Protein 7QF7 (pdb70)

InterPro domains:
  IPR005036 CBM21 (carbohydrate binding type-21) domain [PF03370] (153-256)
  IPR005036 CBM21 (carbohydrate binding type-21) domain [PS51159] (149-257)
  IPR017434 Protein phosphatase 1 regulatory subunit 3B/C/D, metazoa [PIRSF038207] (1-316)
  IPR030683 Protein phosphatase 1 regulatory subunit 3C [PIRSF500813] (6-316)
  IPR038175 CBM21 domain superfamily [G3DSA:2.60.40.2440] (133-259)
  IPR050782 Protein phosphatase 1 regulatory subunit 3 [PTHR12307] (20-284)

Organism: Homo sapiens (NCBI:txid9606)

CATH classification: 2.60.40.2440

Foldseek 3Di:
DFKDWPDDQCLVVVVVQVVCCVVQQKDWHGWDDDPQKIKGKMKGFQPDDDKWKWKWKDQFQPPDTDTHTWAWDDDPPDDRGMTMTMDMGGHPPDGDQVGWIFIWMWMDDPNDITIGQPVVPGTTMHTDD

Secondary structure (DSSP, 8-state):
--EEESS--GGG-HHHHHHHHHHHSEEEEEEEEETTEEEEEEEEE---SS-EEEEEEESSTTSS-EEEE-EE---TT--SSEEEEEEEEEPPSS--SSS-EEEEEEEEETTEEEEE-TTTT-EEEEE--

Nearest PDB structures (foldseek):
  7qfa-assembly1_A  TM=9.912E-01  e=1.978E-24  Homo sapiens
  7qfa-assembly2_B  TM=9.863E-01  e=8.653E-24  Homo sapiens
  7qm2-assembly1_B  TM=9.764E-01  e=2.727E-23  Homo sapiens
  2eef-assembly1_A  TM=9.240E-01  e=8.255E-17  Homo sapiens
  2m83-assembly1_A  TM=7.155E-01  e=8.784E-10  Oryctolagus cuniculus

Solvent-accessible surface area: 7569 Å² total; per-residue (Å²): 137,61,2,78,40,76,26,99,56,15,53,101,61,121,143,44,21,123,68,46,20,101,159,46,57,0,4,0,30,50,2,48,26,78,164,64,28,0,37,9,29,0,49,0,72,60,42,31,176,128,44,101,3,24,0,61,1,0,50,31,45,83,142,103,114,73,54,34,95,14,84,103,99,153,85,120,199,42,66,113,116,33,20,24,13,26,10,71,12,115,17,35,122,117,8,21,105,139,51,97,5,5,2,9,0,2,0,67,7,100,88,81,76,28,87,4,64,43,100,54,98,28,10,78,4,47,54,47,209

Structure (mmCIF, N/CA/C/O backbone):
data_7QF7
#
_entry.id   7QF7
#
_cell.length_a   38.593
_cell.length_b   56.443
_cell.length_c   70.553
_cell.angle_alpha   90.000
_cell.angle_beta   90.000
_cell.angle_gamma   90.000
#
_symmetry.space_group_name_H-M   'P 2 21 21'
#
loop_
_entity.id
_entity.type
_entity.pdbx_description
1 polymer 'Protein phosphatase 1 regulatory subunit 3C'
2 branched Cycloheptakis-(1-4)-(alpha-D-glucopyranose)
3 non-polymer 'SODIUM ION'
4 water water
#
loop_
_atom_site.group_PDB
_atom_site.id
_atom_site.type_symbol
_atom_site.label_atom_id
_atom_site.label_alt_id
_atom_site.label_comp_id
_atom_site.label_asym_id
_atom_site.label_entity_id
_atom_site.label_seq_id
_atom_site.pdbx_PDB_ins_code
_atom_site.Cartn_x
_atom_site.Cartn_y
_atom_site.Cartn_z
_atom_site.occupancy
_atom_site.B_iso_or_equiv
_atom_site.auth_seq_id
_atom_site.auth_comp_id
_atom_site.auth_asym_id
_atom_site.auth_atom_id
_atom_site.pdbx_PDB_model_num
ATOM 1 N N . LYS A 1 2 ? 11.019 12.817 -13.781 1.00 70.84 132 LYS A N 1
ATOM 2 C CA . LYS A 1 2 ? 11.484 13.406 -12.498 1.00 70.39 132 LYS A CA 1
ATOM 3 C C . LYS A 1 2 ? 12.136 12.300 -11.666 1.00 72.46 132 LYS A C 1
ATOM 4 O O . LYS A 1 2 ? 11.720 11.147 -11.813 1.00 73.28 132 LYS A O 1
ATOM 10 N N . ASN A 1 3 ? 13.135 12.638 -10.848 1.00 73.18 133 ASN A N 1
ATOM 11 C CA . ASN A 1 3 ? 13.744 11.624 -9.996 1.00 72.82 133 ASN A CA 1
ATOM 12 C C 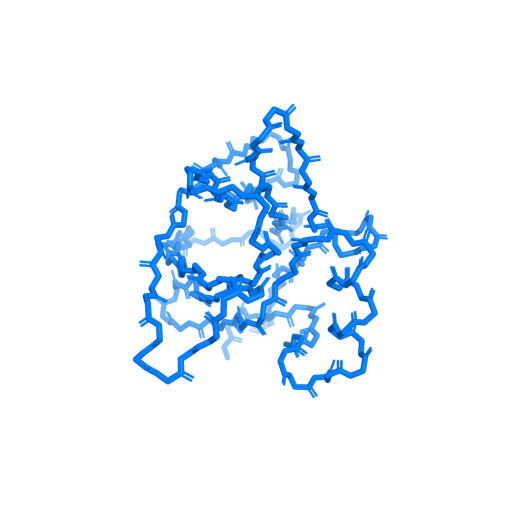. ASN A 1 3 ? 13.132 11.584 -8.597 1.00 67.77 133 ASN A C 1
ATOM 13 O O . ASN A 1 3 ? 13.731 11.009 -7.681 1.00 68.12 133 ASN A O 1
ATOM 18 N N . LEU A 1 4 ? 11.957 12.180 -8.416 1.00 61.34 134 LEU A N 1
ATOM 19 C CA . LEU A 1 4 ? 11.302 12.211 -7.117 1.00 54.17 134 LEU A CA 1
ATOM 20 C C . LEU A 1 4 ? 9.802 12.260 -7.339 1.00 45.71 134 LEU A C 1
ATOM 21 O O . LEU A 1 4 ? 9.318 13.080 -8.124 1.00 47.40 134 LEU A O 1
ATOM 26 N N . ILE A 1 5 ? 9.070 11.382 -6.659 1.00 36.91 135 ILE A N 1
ATOM 27 C CA . ILE A 1 5 ? 7.615 11.396 -6.705 1.00 33.00 135 ILE A CA 1
ATOM 28 C C . ILE A 1 5 ? 7.055 11.275 -5.296 1.00 30.26 135 ILE A C 1
ATOM 29 O O . ILE A 1 5 ? 7.711 10.783 -4.374 1.00 29.16 135 ILE A O 1
ATOM 34 N N . LEU A 1 6 ? 5.814 11.720 -5.150 1.00 29.41 136 LEU A N 1
ATOM 35 C CA . LEU A 1 6 ? 5.076 11.525 -3.912 1.00 29.43 136 LEU A CA 1
ATOM 36 C C . LEU A 1 6 ? 4.462 10.132 -3.913 1.00 30.51 136 LEU A C 1
ATOM 37 O O . LEU A 1 6 ? 3.738 9.761 -4.842 1.00 34.23 136 LEU A O 1
ATOM 42 N N . ASP A 1 7 ? 4.767 9.356 -2.878 1.00 29.75 137 ASP A N 1
ATOM 43 C CA . ASP A 1 7 ? 4.291 7.977 -2.768 1.00 34.47 137 ASP A CA 1
ATOM 44 C C . ASP A 1 7 ? 2.917 7.894 -2.117 1.00 36.44 137 ASP A C 1
ATOM 45 O O . ASP A 1 7 ? 2.662 7.022 -1.277 1.00 39.54 137 ASP A O 1
ATOM 50 N N . PHE A 1 8 ? 2.016 8.803 -2.478 1.00 34.41 138 PHE A N 1
ATOM 51 C CA . PHE A 1 8 ? 0.663 8.834 -1.935 1.00 33.41 138 PHE A CA 1
ATOM 52 C C . PHE A 1 8 ? -0.201 9.714 -2.831 1.00 35.25 138 PHE A C 1
ATOM 53 O O . PHE A 1 8 ? 0.327 10.584 -3.535 1.00 35.32 138 PHE A O 1
ATOM 61 N N . PRO A 1 9 ? -1.519 9.525 -2.843 1.00 37.75 139 PRO A N 1
ATOM 62 C CA . PRO A 1 9 ? -2.385 10.447 -3.590 1.00 37.46 139 PRO A CA 1
ATOM 63 C C . PRO A 1 9 ? -2.621 11.735 -2.814 1.00 37.56 139 PRO A C 1
ATOM 64 O O . PRO A 1 9 ? -2.692 11.736 -1.584 1.00 35.89 139 PRO A O 1
ATOM 68 N N . GLN A 1 10 ? -2.738 12.836 -3.547 1.00 38.07 140 GLN A N 1
ATOM 69 C CA . GLN A 1 10 ? -3.039 14.126 -2.939 1.00 39.33 140 GLN A CA 1
ATOM 70 C C . GLN A 1 10 ? -4.415 14.047 -2.290 1.00 35.22 140 GLN A C 1
ATOM 71 O O . GLN A 1 10 ? -5.399 13.745 -2.984 1.00 32.97 140 GLN A O 1
ATOM 77 N N . PRO A 1 11 ? -4.537 14.292 -0.984 1.00 33.30 141 PRO A N 1
ATOM 78 C CA . PRO A 1 11 ? -5.855 14.156 -0.345 1.00 33.52 141 PRO A CA 1
ATOM 79 C C . PRO A 1 11 ? -6.928 15.046 -0.953 1.00 32.96 141 PRO A C 1
ATOM 80 O O . PRO A 1 11 ? -8.102 14.666 -0.944 1.00 34.58 141 PRO A O 1
ATOM 84 N N . SER A 1 12 ? -6.565 16.207 -1.508 1.00 32.23 142 SER A N 1
ATOM 85 C CA . SER A 1 12 ? -7.569 17.072 -2.120 1.00 31.25 142 SER A CA 1
ATOM 86 C C . SER A 1 12 ? -8.160 16.487 -3.392 1.00 33.85 142 SER A C 1
ATOM 87 O O . SER A 1 12 ? -9.195 16.981 -3.850 1.00 34.63 142 SER A O 1
ATOM 90 N N . THR A 1 13 ? -7.533 15.467 -3.974 1.00 34.06 143 THR A N 1
ATOM 91 C CA . THR A 1 13 ? -8.089 14.758 -5.114 1.00 37.74 143 THR A CA 1
ATOM 92 C C . THR A 1 13 ? -8.851 13.511 -4.698 1.00 36.36 143 THR A C 1
ATOM 93 O O . THR A 1 13 ? -9.313 12.762 -5.564 1.00 37.19 143 THR A O 1
ATOM 97 N N . ASP A 1 14 ? -8.983 13.268 -3.395 1.00 36.97 144 ASP A N 1
ATOM 98 C CA . ASP A 1 14 ? -9.686 12.108 -2.860 1.00 40.44 144 ASP A CA 1
ATOM 99 C C . ASP A 1 14 ? -10.518 12.598 -1.671 1.00 38.43 144 ASP A C 1
ATOM 100 O O . ASP A 1 14 ? -10.222 12.321 -0.508 1.00 36.55 144 ASP A O 1
ATOM 105 N N . TYR A 1 15 ? -11.585 13.338 -1.983 1.00 36.56 145 TYR A N 1
ATOM 106 C CA . TYR A 1 15 ? -12.310 14.068 -0.950 1.00 36.70 145 TYR A CA 1
ATOM 107 C C . TYR A 1 15 ? -12.902 13.141 0.104 1.00 33.66 145 TYR A C 1
ATOM 108 O O . TYR A 1 15 ? -12.949 13.494 1.288 1.00 32.19 145 TYR A O 1
ATOM 117 N N . LEU A 1 16 ? -13.397 11.974 -0.302 1.00 33.74 146 LEU A N 1
ATOM 118 C CA . LEU A 1 16 ? -14.016 11.095 0.682 1.00 33.48 146 LEU A CA 1
ATOM 119 C C . LEU A 1 16 ? -13.000 10.601 1.704 1.00 35.14 146 LEU A C 1
ATOM 120 O O . LEU A 1 16 ? -13.327 10.466 2.889 1.00 38.02 146 LEU A O 1
ATOM 125 N N . SER A 1 17 ? -11.760 10.361 1.275 1.00 32.49 147 SER A N 1
ATOM 126 C CA . SER A 1 17 ? -10.711 9.998 2.220 1.00 33.02 147 SER A CA 1
ATOM 127 C C 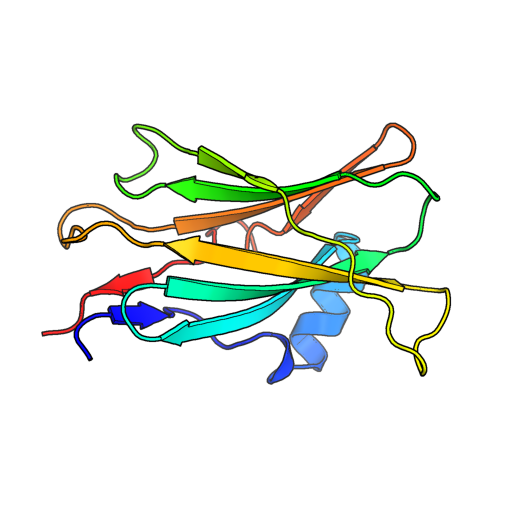. SER A 1 17 ? -10.270 11.205 3.041 1.00 30.85 147 SER A C 1
ATOM 128 O O . SER A 1 17 ? -10.022 11.087 4.247 1.00 31.07 147 SER A O 1
ATOM 131 N N . PHE A 1 18 ? -10.163 12.374 2.407 1.00 28.17 148 PHE A N 1
ATOM 132 C CA . PHE A 1 18 ? -9.819 13.581 3.147 1.00 25.49 148 PHE A CA 1
ATOM 133 C C . PHE A 1 18 ? -10.821 13.835 4.262 1.00 25.86 148 PHE A C 1
ATOM 134 O O . PHE A 1 18 ? -10.441 14.107 5.410 1.00 24.55 148 PHE A O 1
ATOM 142 N N . ARG A 1 19 ? -12.104 13.822 3.910 1.00 26.44 149 ARG A N 1
ATOM 143 C CA . ARG A 1 19 ? -13.161 14.164 4.894 1.00 30.19 149 ARG A CA 1
ATOM 144 C C . ARG A 1 19 ? -13.101 13.234 6.107 1.00 29.51 149 ARG A C 1
ATOM 145 O O . ARG A 1 19 ? -13.219 13.725 7.230 1.00 31.02 149 ARG A O 1
ATOM 153 N N . SER A 1 20 ? -12.938 11.937 5.871 1.00 28.65 150 SER A N 1
ATOM 154 C CA . SER A 1 20 ? -12.905 10.986 6.972 1.00 28.74 150 SER A CA 1
ATOM 155 C C . SER A 1 20 ? -11.741 11.276 7.908 1.00 28.09 150 SER A C 1
ATOM 156 O O . SER A 1 20 ? -11.912 11.339 9.133 1.00 28.78 150 SER A O 1
ATOM 159 N N . HIS A 1 21 ? -10.545 11.456 7.349 1.00 26.73 151 HIS A N 1
ATOM 160 C CA . HIS A 1 21 ? -9.376 11.703 8.186 1.00 27.81 151 HIS A CA 1
ATOM 161 C C . HIS A 1 21 ? -9.455 13.056 8.878 1.00 25.13 151 HIS A C 1
ATOM 162 O O . HIS A 1 21 ? -9.058 13.187 10.039 1.00 26.83 151 HIS A O 1
ATOM 169 N N . PHE A 1 22 ? -9.957 14.075 8.181 1.00 25.45 152 PHE A N 1
ATOM 170 C CA . PHE A 1 22 ? -10.024 15.408 8.769 1.00 26.58 152 PHE A CA 1
ATOM 171 C C . PHE A 1 22 ? -10.966 15.435 9.971 1.00 28.59 152 PHE A C 1
ATOM 172 O O . PHE A 1 22 ? -10.627 15.978 11.031 1.00 27.93 152 PHE A O 1
ATOM 180 N N . GLN A 1 23 ? -12.155 14.845 9.830 1.00 31.79 153 GLN A N 1
ATOM 181 C CA . GLN A 1 23 ? -13.101 14.827 10.944 1.00 34.89 153 GLN A CA 1
ATOM 182 C C . GLN A 1 23 ? -12.548 14.064 12.139 1.00 35.35 153 GLN A C 1
ATOM 183 O O . GLN A 1 23 ? -12.843 14.411 13.289 1.00 37.95 153 GLN A O 1
ATOM 189 N N . LYS A 1 24 ? -11.744 13.033 11.890 1.00 34.29 154 LYS A N 1
ATOM 190 C CA . LYS A 1 24 ? -11.281 12.161 12.962 1.00 36.82 154 LYS A CA 1
ATOM 191 C C . LYS A 1 24 ? -10.065 12.737 13.678 1.00 34.52 154 LYS A C 1
ATOM 192 O O . LYS A 1 24 ? -9.944 12.609 14.903 1.00 37.62 154 LYS A O 1
ATOM 198 N N . ASN A 1 25 ? -9.169 13.388 12.936 1.00 29.62 155 ASN A N 1
ATOM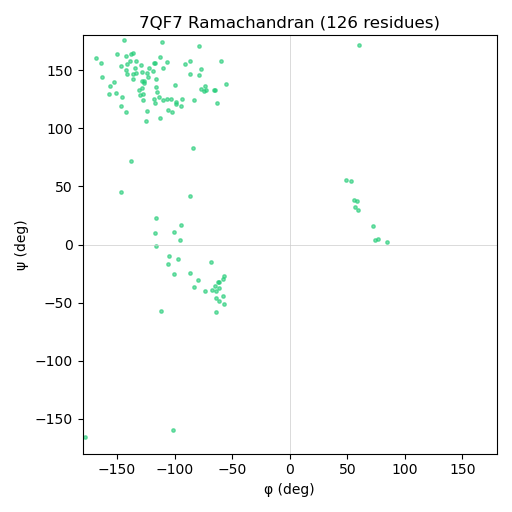 199 C CA . ASN A 1 25 ? -7.891 13.827 13.476 1.00 28.53 155 ASN A CA 1
ATOM 200 C C . ASN A 1 25 ? -7.810 15.326 13.728 1.00 26.58 155 ASN A C 1
ATOM 201 O O . ASN A 1 25 ? -6.903 15.759 14.447 1.00 26.81 155 ASN A O 1
ATOM 206 N N . PHE A 1 26 ? -8.716 16.119 13.149 1.00 24.09 156 PHE A N 1
ATOM 207 C CA . PHE A 1 26 ? -8.776 17.577 13.257 1.00 22.60 156 PHE A CA 1
ATOM 208 C C . PHE A 1 26 ? -7.697 18.278 12.444 1.00 23.15 156 PHE A C 1
ATOM 209 O O . PHE A 1 26 ? -7.597 19.508 12.506 1.00 22.87 156 PHE A O 1
ATOM 217 N N . VAL A 1 27 ? -6.894 17.540 11.683 1.00 20.94 157 VAL A N 1
ATOM 218 C CA . VAL A 1 27 ? -5.866 18.095 10.809 1.00 20.90 157 VAL A CA 1
ATOM 219 C C . VAL A 1 27 ? -5.664 17.099 9.677 1.00 20.75 157 VAL A C 1
ATOM 220 O O . VAL A 1 27 ? -5.689 15.886 9.899 1.00 21.46 157 VAL A O 1
ATOM 224 N N . CYS A 1 28 ? -5.492 17.596 8.458 1.00 20.57 158 CYS A N 1
ATOM 225 C CA . CYS A 1 28 ? -5.231 16.684 7.356 1.00 20.00 158 CYS A CA 1
ATOM 226 C C . CYS A 1 28 ? -4.502 17.441 6.258 1.00 19.26 158 CYS A C 1
ATOM 227 O O . CYS A 1 28 ? -4.869 18.574 5.917 1.00 20.00 158 CYS A O 1
ATOM 230 N N . LEU A 1 29 ? -3.478 16.798 5.702 1.00 19.37 159 LEU A N 1
ATOM 231 C CA . LEU A 1 29 ? -2.851 17.301 4.491 1.00 18.01 159 LEU A CA 1
ATOM 232 C C . LEU A 1 29 ? -3.910 17.475 3.410 1.00 20.07 159 LEU A C 1
ATOM 233 O O . LEU A 1 29 ? -4.798 16.633 3.252 1.00 20.86 159 LEU A O 1
ATOM 238 N N . GLU A 1 30 ? -3.822 18.583 2.669 1.00 20.04 160 GLU A N 1
ATOM 239 C CA . GLU A 1 30 ? -4.772 18.894 1.610 1.00 20.42 160 GLU A CA 1
ATOM 240 C C . GLU A 1 30 ? -4.112 18.823 0.239 1.00 22.38 160 GLU A C 1
ATOM 241 O O . GLU A 1 30 ? -4.545 18.057 -0.622 1.00 27.58 160 GLU A O 1
ATOM 247 N N . ASN A 1 31 ? -3.060 19.597 0.023 1.00 21.33 161 ASN A N 1
ATOM 248 C CA . ASN A 1 31 ? -2.306 19.582 -1.219 1.00 21.44 161 ASN A CA 1
ATOM 249 C C . ASN A 1 31 ? -0.861 19.252 -0.906 1.00 20.71 161 ASN A C 1
ATOM 250 O O . ASN A 1 31 ? -0.357 19.556 0.178 1.00 21.58 161 ASN A O 1
ATOM 255 N N . CYS A 1 32 ? -0.193 18.644 -1.881 1.00 21.21 162 CYS A N 1
ATOM 256 C CA . CYS A 1 32 ? 1.243 18.444 -1.791 1.00 21.33 162 CYS A CA 1
ATOM 257 C C . CYS A 1 32 ? 1.773 18.272 -3.198 1.00 23.10 162 CYS A C 1
ATOM 258 O O . CYS A 1 32 ? 1.223 17.489 -3.977 1.00 25.57 162 CYS A O 1
ATOM 261 N N . SER A 1 33 ? 2.811 19.025 -3.537 1.00 23.59 163 SER A N 1
ATOM 262 C CA . SER A 1 33 ? 3.399 18.868 -4.857 1.00 25.62 163 SER A CA 1
ATOM 263 C C . SER A 1 33 ? 4.896 19.118 -4.794 1.00 26.91 163 SER A C 1
ATOM 264 O O . SER A 1 33 ? 5.392 19.829 -3.915 1.00 27.32 163 SER A O 1
ATOM 267 N N . LEU A 1 34 ? 5.609 18.496 -5.726 1.00 26.82 164 LEU A N 1
ATOM 268 C CA . LEU A 1 34 ? 7.050 18.617 -5.850 1.00 30.29 164 LEU A CA 1
ATOM 269 C C . LEU A 1 34 ? 7.350 19.414 -7.103 1.00 35.47 164 LEU A C 1
ATOM 270 O O . LEU A 1 34 ? 6.922 19.038 -8.199 1.00 37.77 164 LEU A O 1
ATOM 275 N N . GLN A 1 35 ? 8.104 20.492 -6.953 1.00 38.54 165 GLN A N 1
ATOM 276 C CA . GLN A 1 35 ? 8.611 21.175 -8.133 1.00 44.69 165 GLN A CA 1
ATOM 277 C C . GLN A 1 35 ? 9.984 21.743 -7.821 1.00 48.49 165 GLN A C 1
ATOM 278 O O . GLN A 1 35 ? 10.154 22.432 -6.810 1.00 48.29 165 GLN A O 1
ATOM 284 N N . GLU A 1 36 ? 10.954 21.408 -8.674 1.00 52.51 166 GLU A N 1
ATOM 285 C CA . GLU A 1 36 ? 12.324 21.917 -8.601 1.00 56.89 166 GLU A CA 1
ATOM 286 C C . GLU A 1 36 ? 12.909 21.811 -7.191 1.00 55.11 166 GLU A C 1
ATOM 287 O O . GLU A 1 36 ? 13.363 22.791 -6.596 1.00 55.38 166 GLU A O 1
ATOM 293 N N . ARG A 1 37 ? 12.885 20.586 -6.660 1.00 53.17 167 ARG A N 1
ATOM 294 C CA . ARG A 1 37 ? 13.461 20.248 -5.354 1.00 51.47 167 ARG A CA 1
ATOM 295 C C . ARG A 1 37 ? 12.881 21.083 -4.211 1.00 46.81 167 ARG A C 1
ATOM 296 O O . ARG A 1 37 ? 13.565 21.385 -3.228 1.00 46.08 167 ARG A O 1
ATOM 304 N N . THR A 1 38 ? 11.611 21.455 -4.335 1.00 41.97 168 THR A N 1
ATOM 305 C CA . THR A 1 38 ? 10.846 22.037 -3.246 1.00 36.02 168 THR A CA 1
ATOM 306 C C . THR A 1 38 ? 9.555 21.246 -3.125 1.00 32.01 168 THR A C 1
ATOM 307 O O . THR A 1 38 ? 8.921 20.927 -4.133 1.00 34.09 168 THR A O 1
ATOM 311 N N . VAL A 1 39 ? 9.178 20.902 -1.899 1.00 26.61 169 VAL A N 1
ATOM 312 C CA . VAL A 1 39 ? 7.870 20.324 -1.632 1.00 23.73 169 VAL A CA 1
ATOM 313 C C . VAL A 1 39 ? 6.994 21.410 -1.021 1.00 23.91 169 VAL A C 1
ATOM 314 O O . VAL A 1 39 ? 7.376 22.047 -0.035 1.00 25.34 169 VAL A O 1
ATOM 318 N N . THR A 1 40 ? 5.841 21.652 -1.635 1.00 24.40 170 THR A N 1
ATOM 319 C CA . THR A 1 40 ? 4.917 22.678 -1.175 1.00 24.79 170 THR A CA 1
ATOM 320 C C . THR A 1 40 ? 3.529 22.070 -1.054 1.00 24.34 170 THR A C 1
ATOM 321 O O . THR A 1 40 ? 3.196 21.096 -1.732 1.00 28.35 170 THR A O 1
ATOM 325 N N . GLY A 1 41 ? 2.713 22.650 -0.189 1.00 19.95 171 GLY A N 1
ATOM 326 C CA . GLY A 1 41 ? 1.351 22.171 -0.074 1.00 18.59 171 GLY A CA 1
ATOM 327 C C . GLY A 1 41 ? 0.560 22.977 0.925 1.00 18.77 171 GLY A C 1
ATOM 328 O O . GLY A 1 41 ? 0.959 24.074 1.328 1.00 19.24 171 GLY A O 1
ATOM 329 N N . THR A 1 42 ? -0.588 22.417 1.304 1.00 19.18 172 THR A N 1
ATOM 330 C CA . THR A 1 42 ? -1.472 23.042 2.277 1.00 17.14 172 THR A CA 1
ATOM 331 C C . THR A 1 42 ? -2.010 21.986 3.227 1.00 18.21 172 THR A C 1
ATOM 332 O O . THR A 1 42 ? -2.085 20.792 2.907 1.00 18.66 172 THR A O 1
ATOM 336 N N . VAL A 1 43 ? -2.422 22.466 4.391 1.00 18.04 173 VAL A N 1
ATOM 337 C CA . VAL A 1 43 ? -2.949 21.651 5.479 1.00 18.94 173 VAL A CA 1
ATOM 338 C C . VAL A 1 43 ? -4.252 22.295 5.928 1.00 19.65 173 VAL A C 1
ATOM 339 O O . VAL A 1 43 ? -4.307 23.516 6.102 1.00 20.62 173 VAL A O 1
ATOM 343 N N . LYS A 1 44 ? -5.300 21.494 6.099 1.00 19.31 174 LYS A N 1
ATOM 344 C CA . LYS A 1 44 ? -6.538 21.975 6.697 1.00 18.84 174 LYS A CA 1
ATOM 345 C C . LYS A 1 44 ? -6.585 21.563 8.163 1.00 18.61 174 LYS A C 1
ATOM 346 O O . LYS A 1 44 ? -6.221 20.431 8.506 1.00 18.84 174 LYS A O 1
ATOM 352 N N . VAL A 1 45 ? -7.017 22.490 9.029 1.00 18.66 175 VAL A N 1
ATOM 353 C CA . VAL A 1 45 ? -7.184 22.235 10.457 1.00 20.27 175 VAL A CA 1
ATOM 354 C C . VAL A 1 45 ? -8.580 22.656 10.901 1.00 21.58 175 VAL A C 1
ATOM 355 O O . VAL A 1 45 ? -9.168 23.601 10.364 1.00 22.41 175 VAL A O 1
ATOM 359 N N . LYS A 1 46 ? -9.111 21.950 11.896 1.00 21.98 176 LYS A N 1
ATOM 360 C CA . LYS A 1 46 ? -10.371 22.353 12.498 1.00 22.37 176 LYS A CA 1
ATOM 361 C C . LYS A 1 46 ? -10.138 23.583 13.368 1.00 21.95 176 LYS A C 1
ATOM 362 O O . LYS A 1 46 ? -9.156 23.662 14.113 1.00 22.98 176 LYS A O 1
ATOM 368 N N . ASN A 1 47 ? -11.045 24.553 13.271 1.00 23.08 177 ASN A N 1
ATOM 369 C CA . ASN A 1 47 ? -10.851 25.845 13.936 1.00 23.62 177 ASN A CA 1
ATOM 370 C C . ASN A 1 47 ? -11.303 25.774 15.397 1.00 26.62 177 ASN A C 1
ATOM 371 O O . ASN A 1 47 ? -12.401 26.201 15.775 1.00 28.92 177 ASN A O 1
ATOM 376 N N . VAL A 1 48 ? -10.403 25.275 16.252 1.00 25.41 178 VAL A N 1
ATOM 377 C CA . VAL A 1 48 ? -10.716 25.076 17.666 1.00 26.01 178 VAL A CA 1
ATOM 378 C C . VAL A 1 48 ? -10.247 26.218 18.561 1.00 27.15 178 VAL A C 1
ATOM 379 O O . VAL A 1 48 ? -10.648 26.266 19.738 1.00 30.42 178 VAL A O 1
ATOM 383 N N . SER A 1 49 ? -9.415 27.125 18.055 1.00 24.19 179 SER A N 1
ATOM 384 C CA . SER A 1 49 ? -8.978 28.299 18.810 1.00 23.58 179 SER A CA 1
ATOM 385 C C . SER A 1 49 ? -8.279 29.252 17.851 1.00 21.42 179 SER A C 1
ATOM 386 O O . SER A 1 49 ? -7.846 28.858 16.767 1.00 22.77 179 SER A O 1
ATOM 389 N N . PHE A 1 50 ? -8.180 30.514 18.270 1.00 21.41 180 PHE A N 1
ATOM 390 C CA . PHE A 1 50 ? -7.565 31.538 17.427 1.00 20.75 180 PHE A CA 1
ATOM 391 C C . PHE A 1 50 ? -6.086 31.248 17.180 1.00 21.99 180 PHE A C 1
ATOM 392 O O . PHE A 1 50 ? -5.655 31.104 16.026 1.00 21.72 180 PHE A O 1
ATOM 400 N N . GLU A 1 51 ? -5.294 31.148 18.251 1.00 22.49 181 GLU A N 1
ATOM 401 C CA . GLU A 1 51 ? -3.871 30.873 18.092 1.00 22.23 181 GLU A CA 1
ATOM 402 C C . GLU A 1 51 ? -3.661 29.411 17.723 1.00 22.60 181 GLU A C 1
ATOM 403 O O . GLU A 1 51 ? -4.210 28.510 18.367 1.00 24.70 181 GLU A O 1
ATOM 409 N N . LYS A 1 52 ? -2.848 29.177 16.696 1.00 21.11 182 LYS A N 1
ATOM 410 C CA . LYS A 1 52 ? -2.578 27.834 16.208 1.00 20.41 182 LYS A CA 1
ATOM 411 C C . LYS A 1 52 ? -1.109 27.728 15.828 1.00 21.56 182 LYS A C 1
ATOM 412 O O . LYS A 1 52 ? -0.513 28.683 15.329 1.00 22.93 182 LYS A O 1
ATOM 418 N N . LYS A 1 53 ? -0.538 26.544 16.032 1.00 20.89 183 LYS A N 1
ATOM 419 C CA . LYS A 1 53 ? 0.803 26.227 15.549 1.00 20.55 183 LYS A CA 1
ATOM 420 C C . LYS A 1 53 ? 0.703 24.976 14.688 1.00 20.91 183 LYS A C 1
ATOM 421 O O . LYS A 1 53 ? 0.370 23.897 15.190 1.00 21.90 183 LYS A O 1
ATOM 427 N N . VAL A 1 54 ? 0.979 25.115 13.400 1.00 19.92 184 VAL A N 1
ATOM 428 C CA . VAL A 1 54 ? 0.906 24.009 12.457 1.00 20.25 184 VAL A CA 1
ATOM 429 C C . VAL A 1 54 ? 2.294 23.801 11.885 1.00 19.50 184 VAL A C 1
ATOM 430 O O . VAL A 1 54 ? 2.894 24.742 11.360 1.00 22.08 184 VAL A O 1
ATOM 434 N N . GLN A 1 55 ? 2.809 22.573 11.990 1.00 18.95 185 GLN A N 1
ATOM 435 C CA . GLN A 1 55 ? 4.165 22.277 11.549 1.00 20.18 185 GLN A CA 1
ATOM 436 C C . GLN A 1 55 ? 4.205 21.000 10.725 1.00 20.61 185 GLN A C 1
ATOM 437 O O . GLN A 1 55 ? 3.428 20.070 10.961 1.00 20.35 185 GLN A O 1
ATOM 443 N N . ILE A 1 56 ? 5.125 20.971 9.755 1.00 20.54 186 ILE A N 1
ATOM 444 C CA . ILE A 1 56 ? 5.534 19.738 9.092 1.00 19.89 186 ILE A CA 1
ATOM 445 C C . ILE A 1 56 ? 6.755 19.210 9.822 1.00 21.09 186 ILE A C 1
ATOM 446 O O . ILE A 1 56 ? 7.751 19.927 9.974 1.00 23.51 186 ILE A O 1
ATOM 451 N N . ARG A 1 57 ? 6.690 17.964 10.279 1.00 18.57 187 ARG A N 1
ATOM 452 C CA . ARG A 1 57 ? 7.850 17.281 10.836 1.00 18.69 187 ARG A CA 1
ATOM 453 C C . ARG A 1 57 ? 8.364 16.326 9.763 1.00 20.23 187 ARG A C 1
ATOM 454 O O . ARG A 1 57 ? 7.676 15.363 9.396 1.00 19.81 187 ARG A O 1
ATOM 462 N N . ILE A 1 58 ? 9.564 16.591 9.252 1.00 21.60 188 ILE A N 1
ATOM 463 C CA . ILE A 1 58 ? 10.079 15.886 8.084 1.00 21.14 188 ILE A CA 1
ATOM 464 C C . ILE A 1 58 ? 11.466 15.330 8.376 1.00 22.61 188 ILE A C 1
ATOM 465 O O . ILE A 1 58 ? 12.278 15.978 9.048 1.00 23.90 188 ILE A O 1
ATOM 470 N N . THR A 1 59 ? 11.731 14.119 7.875 1.00 22.97 189 THR A N 1
ATOM 471 C CA . THR A 1 59 ? 13.049 13.504 7.907 1.00 24.74 189 THR A CA 1
ATOM 472 C C . THR A 1 59 ? 13.532 13.255 6.485 1.00 27.33 189 THR A C 1
ATOM 473 O O . THR A 1 59 ? 12.736 12.999 5.575 1.00 27.95 189 THR A O 1
ATOM 477 N N . PHE A 1 60 ? 14.851 13.319 6.304 1.00 29.47 190 PHE A N 1
ATOM 478 C CA . PHE A 1 60 ? 15.489 12.924 5.054 1.00 31.66 190 PHE A CA 1
ATOM 479 C C . PHE A 1 60 ? 16.433 11.745 5.245 1.00 32.49 190 PHE A C 1
ATOM 480 O O . PHE A 1 60 ? 17.170 11.396 4.314 1.00 32.45 190 PHE A O 1
ATOM 488 N N . ASP A 1 61 ? 16.418 11.114 6.418 1.00 32.58 191 ASP A N 1
ATOM 489 C CA . ASP A 1 61 ? 17.380 10.060 6.730 1.00 33.48 191 ASP A CA 1
ATOM 490 C C . ASP A 1 61 ? 16.758 8.992 7.631 1.00 32.40 191 ASP A C 1
ATOM 491 O O . ASP A 1 61 ? 17.361 8.544 8.607 1.00 32.76 191 ASP A O 1
ATOM 496 N N . SER A 1 62 ? 15.540 8.556 7.301 1.00 31.44 192 SER A N 1
ATOM 497 C CA . SER A 1 62 ? 14.876 7.464 8.025 1.00 31.78 192 SER A CA 1
ATOM 498 C C . SER A 1 62 ? 14.759 7.747 9.523 1.00 29.41 192 SER A C 1
ATOM 499 O O . SER A 1 62 ? 14.926 6.854 10.355 1.00 29.85 192 SER A O 1
ATOM 502 N N . TRP A 1 63 ? 14.486 9.002 9.875 1.00 28.29 193 TRP A N 1
ATOM 503 C CA . TRP A 1 63 ? 14.212 9.434 11.246 1.00 26.87 193 TRP A CA 1
ATOM 504 C C . TRP A 1 63 ? 15.438 9.441 12.154 1.00 28.08 193 TRP A C 1
ATOM 505 O O . TRP A 1 63 ? 15.289 9.584 13.376 1.00 31.18 193 TRP A O 1
ATOM 516 N N . LYS A 1 64 ? 16.627 9.390 11.557 1.00 29.73 194 LYS A N 1
ATOM 517 C CA . LYS A 1 64 ? 17.848 9.564 12.375 1.00 31.46 194 LYS A CA 1
ATOM 518 C C . LYS A 1 64 ? 17.777 10.993 12.919 1.00 32.27 194 LYS A C 1
ATOM 519 O O . LYS A 1 64 ? 18.185 11.213 14.060 1.00 32.70 194 LYS A O 1
ATOM 525 N N . ASN A 1 65 ? 17.331 11.936 12.077 1.00 31.43 195 ASN A N 1
ATOM 526 C CA . ASN A 1 65 ? 17.109 13.318 12.458 1.00 31.31 195 ASN A CA 1
ATOM 527 C C . ASN A 1 65 ? 15.808 13.775 11.819 1.00 28.81 195 ASN A C 1
ATOM 528 O O . ASN A 1 65 ? 15.295 13.143 10.890 1.00 30.67 195 ASN A O 1
ATOM 533 N N . TYR A 1 66 ? 15.275 14.885 12.319 1.00 25.49 196 TYR A N 1
ATOM 534 C CA . TYR A 1 66 ? 14.119 15.502 11.680 1.00 24.51 196 TYR A CA 1
ATOM 535 C C . TYR A 1 66 ? 14.142 17.007 11.902 1.00 25.43 196 TYR A C 1
ATOM 536 O O . TYR A 1 66 ? 14.848 17.517 12.776 1.00 28.21 196 TYR A O 1
ATOM 545 N N . THR A 1 67 ? 13.338 17.708 11.100 1.00 25.03 197 THR A N 1
ATOM 546 C CA . THR A 1 67 ? 13.163 19.150 11.188 1.00 26.09 197 THR A CA 1
ATOM 547 C C . THR A 1 67 ? 11.676 19.461 11.296 1.00 25.51 197 THR A C 1
ATOM 548 O O . THR A 1 67 ? 10.857 18.839 10.618 1.00 25.67 197 THR A O 1
ATOM 552 N N . ASP A 1 68 ? 11.334 20.416 12.158 1.00 25.29 198 ASP A N 1
ATOM 553 C CA . ASP A 1 68 ? 9.983 20.958 12.255 1.00 25.56 198 ASP A CA 1
ATOM 554 C C . ASP A 1 68 ? 9.938 22.265 11.475 1.00 26.44 198 ASP A C 1
ATOM 555 O O . ASP A 1 68 ? 10.695 23.196 11.772 1.00 28.70 198 ASP A O 1
ATOM 560 N N . VAL A 1 69 ? 9.037 22.344 10.504 1.00 25.14 199 VAL A N 1
ATOM 561 C CA . VAL A 1 69 ? 8.909 23.506 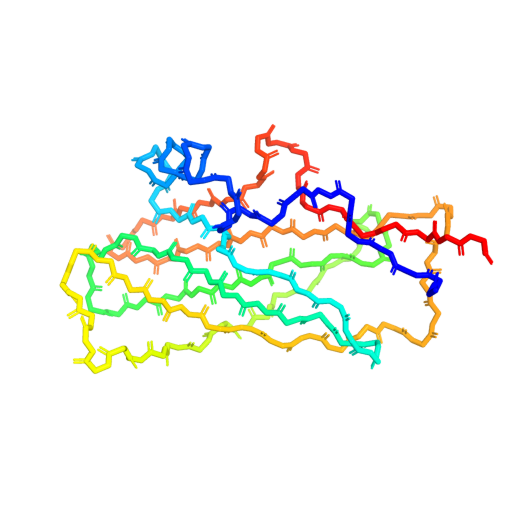9.629 1.00 23.77 199 VAL A CA 1
ATOM 562 C C . VAL A 1 69 ? 7.566 24.165 9.901 1.00 22.45 199 VAL A C 1
ATOM 563 O O . VAL A 1 69 ? 6.524 23.506 9.836 1.00 24.79 199 VAL A O 1
ATOM 567 N N . ASP A 1 70 ? 7.583 25.469 10.174 1.00 22.88 200 ASP A N 1
ATOM 568 C CA . ASP A 1 70 ? 6.344 26.185 10.458 1.00 22.85 200 ASP A CA 1
ATOM 569 C C . ASP A 1 70 ? 5.518 26.378 9.188 1.00 21.63 200 ASP A C 1
ATOM 570 O O . ASP A 1 70 ? 6.035 26.825 8.155 1.00 26.82 200 ASP A O 1
ATOM 575 N N . CYS A 1 71 ? 4.224 26.088 9.278 1.00 20.77 201 CYS A N 1
ATOM 576 C CA . CYS A 1 71 ? 3.270 26.416 8.226 1.00 19.32 201 CYS A CA 1
ATOM 577 C C . CYS A 1 71 ? 2.667 27.791 8.490 1.00 19.48 201 CYS A C 1
ATOM 578 O O . CYS A 1 71 ? 2.627 28.276 9.626 1.00 22.55 201 CYS A O 1
ATOM 581 N N . VAL A 1 72 ? 2.202 28.427 7.417 1.00 18.49 202 VAL A N 1
ATOM 582 C CA . VAL A 1 72 ? 1.755 29.816 7.461 1.00 19.80 202 VAL A CA 1
ATOM 583 C C . VAL A 1 72 ? 0.262 29.879 7.157 1.00 18.94 202 VAL A C 1
ATOM 584 O O . VAL A 1 72 ? -0.198 29.329 6.152 1.00 19.68 202 VAL A O 1
ATOM 588 N N . TYR A 1 73 ? -0.485 30.602 7.988 1.00 19.20 203 TYR A N 1
ATOM 589 C CA . TYR A 1 73 ? -1.918 30.733 7.766 1.00 18.64 203 TYR A CA 1
ATOM 590 C C . TYR A 1 73 ? -2.186 31.507 6.486 1.00 18.96 203 TYR A C 1
ATOM 591 O O . TYR A 1 73 ? -1.614 32.579 6.267 1.00 22.50 203 TYR A O 1
ATOM 600 N N . MET A 1 74 ? -3.094 30.989 5.661 1.00 19.90 204 MET A N 1
ATOM 601 C CA . MET A 1 74 ? -3.517 31.675 4.444 1.00 20.94 204 MET A CA 1
ATOM 602 C C . MET A 1 74 ? -5.032 31.828 4.467 1.00 19.90 204 MET A C 1
ATOM 603 O O . MET A 1 74 ? -5.767 30.856 4.256 1.00 23.05 204 MET A O 1
ATOM 608 N N . LYS A 1 75 ? -5.495 33.052 4.712 1.00 21.10 205 LYS A N 1
ATOM 609 C CA . LYS A 1 75 ? -6.922 33.326 4.697 1.00 20.68 205 LYS A CA 1
ATOM 610 C C . LYS A 1 75 ? -7.478 33.130 3.292 1.00 23.22 205 LYS A C 1
ATOM 611 O O . LYS A 1 75 ? -6.903 33.602 2.305 1.00 26.40 205 LYS A O 1
ATOM 617 N N . ASN A 1 76 ? -8.598 32.425 3.202 1.00 23.79 206 ASN A N 1
ATOM 618 C CA . ASN A 1 76 ? -9.370 32.357 1.970 1.00 24.42 206 ASN A CA 1
ATOM 619 C C . ASN A 1 76 ? -10.444 33.435 2.044 1.00 25.89 206 ASN A C 1
ATOM 620 O O . ASN A 1 76 ? -11.286 33.409 2.946 1.00 27.38 206 ASN A O 1
ATOM 625 N N . VAL A 1 77 ? -10.417 34.387 1.103 1.00 24.16 207 VAL A N 1
ATOM 626 C CA . VAL A 1 77 ? -11.447 35.426 1.121 1.00 26.64 207 VAL A CA 1
ATOM 627 C C . VAL A 1 77 ? -12.841 34.818 1.053 1.00 29.47 207 VAL A C 1
ATOM 628 O O . VAL A 1 77 ? -13.804 35.396 1.569 1.00 31.90 207 VAL A O 1
ATOM 632 N N . TYR A 1 78 ? -12.971 33.636 0.451 1.00 29.62 208 TYR A N 1
ATOM 633 C CA . TYR A 1 78 ? -14.250 32.945 0.355 1.00 32.23 208 TYR A CA 1
ATOM 634 C C . TYR A 1 78 ? -14.398 31.826 1.381 1.00 34.31 208 TYR A C 1
ATOM 635 O O . TYR A 1 78 ? -15.338 31.032 1.284 1.00 35.41 208 TYR A O 1
ATOM 644 N N . GLY A 1 79 ? -13.497 31.747 2.362 1.00 36.85 209 GLY A N 1
ATOM 645 C CA . GLY A 1 79 ? -13.513 30.646 3.303 1.00 38.84 209 GLY A CA 1
ATOM 646 C C . GLY A 1 79 ? -14.566 30.787 4.384 1.00 41.22 209 GLY A C 1
ATOM 647 O O . GLY A 1 79 ? -15.225 31.815 4.537 1.00 43.51 209 GLY A O 1
ATOM 648 N N . GLY A 1 80 ? -14.735 29.714 5.151 1.00 41.59 210 GLY A N 1
ATOM 649 C CA . GLY A 1 80 ? -15.700 29.724 6.261 1.00 43.36 210 GLY A CA 1
ATOM 650 C C . GLY A 1 80 ? -14.979 29.911 7.579 1.00 43.30 210 GLY A C 1
ATOM 651 O O . GLY A 1 80 ? -13.875 30.436 7.572 1.00 42.55 210 GLY A O 1
ATOM 652 N N . THR A 1 81 ? -15.625 29.539 8.675 1.00 43.19 211 THR A N 1
ATOM 653 C CA . THR A 1 81 ? -15.059 29.600 10.014 1.00 42.66 211 THR A CA 1
ATOM 654 C C . THR A 1 81 ? -14.898 28.230 10.659 1.00 40.47 211 THR A C 1
ATOM 655 O O . THR A 1 81 ? -14.397 28.148 11.786 1.00 37.25 211 THR A O 1
ATOM 659 N N . ASP A 1 82 ? -15.298 27.154 9.976 1.00 41.65 212 ASP A N 1
ATOM 660 C CA . ASP A 1 82 ? -15.174 25.823 10.556 1.00 42.98 212 ASP A CA 1
ATOM 661 C C . ASP A 1 82 ? -13.760 25.274 10.433 1.00 37.26 212 ASP A C 1
ATOM 662 O O . ASP A 1 82 ? -13.326 24.489 11.286 1.00 35.45 212 ASP A O 1
ATOM 667 N N . SER A 1 83 ? -13.035 25.658 9.385 1.00 31.93 213 SER A N 1
ATOM 668 C CA . SER A 1 83 ? -11.682 25.170 9.176 1.00 27.41 213 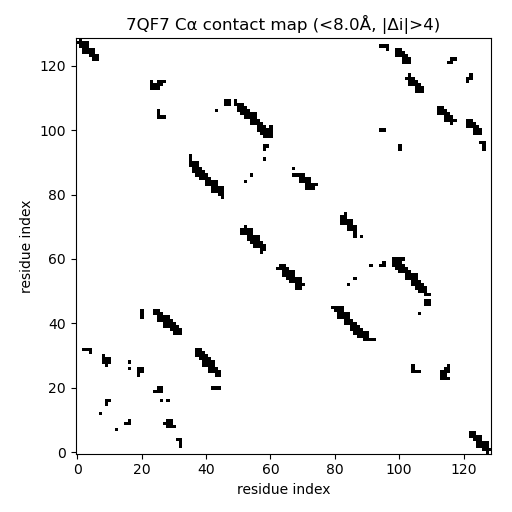SER A CA 1
ATOM 669 C C . SER A 1 83 ? -10.789 26.329 8.762 1.00 23.29 213 SER A C 1
ATOM 670 O O . SER A 1 83 ? -11.262 27.408 8.395 1.00 25.77 213 SER A O 1
ATOM 673 N N . ASP A 1 84 ? -9.483 26.091 8.847 1.00 21.56 214 ASP A N 1
ATOM 674 C CA . ASP A 1 84 ? -8.469 27.038 8.415 1.00 20.39 214 ASP A CA 1
ATOM 675 C C . ASP A 1 84 ? -7.416 26.300 7.605 1.00 19.82 214 ASP A C 1
ATOM 676 O O . ASP A 1 84 ? -7.191 25.104 7.799 1.00 20.91 214 ASP A O 1
ATOM 681 N N . THR A 1 85 ? -6.779 27.024 6.692 1.00 20.15 215 THR A N 1
ATOM 682 C CA . THR A 1 85 ? -5.788 26.470 5.777 1.00 19.73 215 THR A CA 1
ATOM 683 C C . THR A 1 85 ? -4.425 27.097 6.044 1.00 18.64 215 THR A C 1
ATOM 684 O O . THR A 1 85 ? -4.319 28.316 6.209 1.00 19.19 215 THR A O 1
ATOM 688 N N . PHE A 1 86 ? -3.386 26.259 6.076 1.00 20.09 216 PHE A N 1
ATOM 689 C CA . PHE A 1 86 ? -2.004 26.671 6.288 1.00 19.81 216 PHE A CA 1
ATOM 690 C C . PHE A 1 86 ? -1.145 26.124 5.158 1.00 18.97 216 PHE A C 1
ATOM 691 O O . PHE A 1 86 ? -1.339 24.985 4.727 1.00 22.05 216 PHE A O 1
ATOM 699 N N . SER A 1 87 ? -0.188 26.921 4.684 1.00 18.67 217 SER A N 1
ATOM 700 C CA . SER A 1 87 ? 0.690 26.514 3.593 1.00 20.09 217 SER A CA 1
ATOM 701 C C . SER A 1 87 ? 2.088 26.191 4.108 1.00 20.40 217 SER A C 1
ATOM 702 O O . SER A 1 87 ? 2.506 26.652 5.172 1.00 21.74 217 SER A O 1
ATOM 705 N N . PHE A 1 88 ? 2.818 25.383 3.336 1.00 20.28 218 PHE A N 1
ATOM 706 C CA . PHE A 1 88 ? 4.219 25.109 3.628 1.00 20.02 218 PHE A CA 1
ATOM 707 C C . PHE A 1 88 ? 5.015 25.055 2.331 1.00 22.28 218 PHE A C 1
ATOM 708 O O . PHE A 1 88 ? 4.476 24.782 1.257 1.00 21.56 218 PHE A O 1
ATOM 716 N N . ALA A 1 89 ? 6.313 25.324 2.455 1.00 22.87 219 ALA A N 1
ATOM 717 C CA . ALA A 1 89 ? 7.261 25.206 1.352 1.00 22.66 219 ALA A CA 1
ATOM 718 C C . ALA A 1 89 ? 8.590 24.772 1.947 1.00 24.12 219 ALA A C 1
ATOM 719 O O . ALA A 1 89 ? 9.149 25.472 2.798 1.00 28.36 219 ALA A O 1
ATOM 721 N N . ILE A 1 90 ? 9.086 23.608 1.530 1.00 22.78 220 ILE A N 1
ATOM 722 C CA . ILE A 1 90 ? 10.277 23.012 2.122 1.00 25.33 220 ILE A CA 1
ATOM 723 C C . ILE A 1 90 ? 11.258 22.684 1.008 1.00 27.58 220 ILE A C 1
ATOM 724 O O . ILE A 1 90 ? 10.919 21.944 0.077 1.00 27.83 220 ILE A O 1
ATOM 729 N N . ASP A 1 91 ? 12.475 23.210 1.110 1.00 32.55 221 ASP A N 1
ATOM 730 C CA . ASP A 1 91 ? 13.514 22.880 0.147 1.00 38.73 221 ASP A CA 1
ATOM 731 C C . ASP A 1 91 ? 14.086 21.501 0.446 1.00 36.24 221 ASP A C 1
ATOM 732 O O . ASP A 1 91 ? 14.385 21.172 1.599 1.00 36.83 221 ASP A O 1
ATOM 737 N N . LEU A 1 92 ? 14.227 20.701 -0.584 1.00 34.49 222 LEU A N 1
ATOM 738 C CA . LEU A 1 92 ? 14.733 19.348 -0.431 1.00 34.61 222 LEU A CA 1
ATOM 739 C C . LEU A 1 92 ? 16.254 19.340 -0.487 1.00 34.86 222 LEU A C 1
ATOM 740 O O . LEU A 1 92 ? 16.875 20.271 -1.012 1.00 34.35 222 LEU A O 1
ATOM 745 N N . PRO A 1 93 ? 16.887 18.306 0.063 1.00 36.98 223 PRO A N 1
ATOM 746 C CA . PRO A 1 93 ? 18.346 18.185 -0.031 1.00 37.84 223 PRO A CA 1
ATOM 747 C C . PRO A 1 93 ? 18.788 18.130 -1.481 1.00 38.45 223 PRO A C 1
ATOM 748 O O . PRO A 1 93 ? 17.995 17.775 -2.367 1.00 38.26 223 PRO A O 1
ATOM 752 N N . PRO A 1 94 ? 20.049 18.467 -1.763 1.00 38.98 224 PRO A N 1
ATOM 753 C CA . PRO A 1 94 ? 20.531 18.383 -3.151 1.00 40.84 224 PRO A CA 1
ATOM 754 C C . PRO A 1 94 ? 20.472 16.977 -3.724 1.00 43.57 224 PRO A C 1
ATOM 755 O O . PRO A 1 94 ? 20.274 16.819 -4.936 1.00 44.04 224 PRO A O 1
ATOM 759 N N . VAL A 1 95 ? 20.652 15.953 -2.891 1.00 44.61 225 VAL A N 1
ATOM 760 C CA . VAL A 1 95 ? 20.428 14.559 -3.259 1.00 48.78 225 VAL A CA 1
ATOM 761 C C . 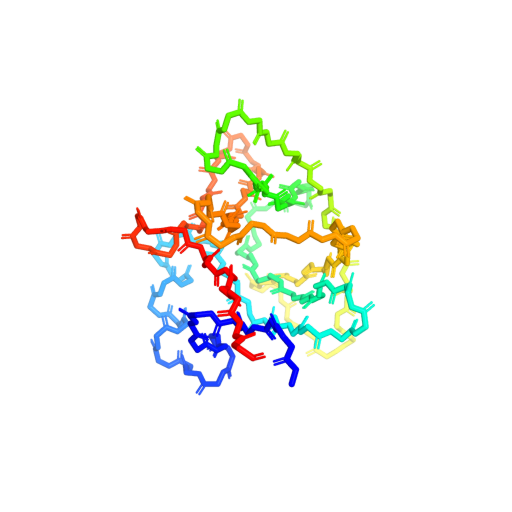VAL A 1 95 ? 19.685 13.910 -2.101 1.00 53.56 225 VAL A C 1
ATOM 762 O O . VAL A 1 95 ? 19.941 14.226 -0.935 1.00 52.02 225 VAL A O 1
ATOM 766 N N . ILE A 1 96 ? 18.759 13.016 -2.415 1.00 60.74 226 ILE A N 1
ATOM 767 C CA . ILE A 1 96 ? 17.977 12.339 -1.383 1.00 66.23 226 ILE A CA 1
ATOM 768 C C . ILE A 1 96 ? 18.268 10.846 -1.467 1.00 67.97 226 ILE A C 1
ATOM 769 O O . ILE A 1 96 ? 18.685 10.337 -2.520 1.00 67.38 226 ILE A O 1
ATOM 771 N N . PRO A 1 97 ? 18.073 10.113 -0.373 1.00 70.48 227 PRO A N 1
ATOM 772 C CA . PRO A 1 97 ? 18.451 8.697 -0.357 1.00 72.57 227 PRO A CA 1
ATOM 773 C C . PRO A 1 97 ? 17.464 7.799 -1.086 1.00 73.71 227 PRO A C 1
ATOM 774 O O . PRO A 1 97 ? 16.267 8.082 -1.187 1.00 72.74 227 PRO A O 1
ATOM 778 N N . THR A 1 98 ? 18.004 6.699 -1.608 1.00 75.62 228 THR A N 1
ATOM 779 C CA . THR A 1 98 ? 17.207 5.556 -2.021 1.00 77.64 228 THR A CA 1
ATOM 780 C C . THR A 1 98 ? 17.240 4.439 -0.989 1.00 79.40 228 THR A C 1
ATOM 781 O O . THR A 1 98 ? 16.300 3.638 -0.923 1.00 80.25 228 THR A O 1
ATOM 785 N N . GLU A 1 99 ? 18.300 4.388 -0.184 1.00 79.84 229 GLU A N 1
ATOM 786 C CA . GLU A 1 99 ? 18.471 3.411 0.881 1.00 80.39 229 GLU A CA 1
ATOM 787 C C . GLU A 1 99 ? 17.823 3.848 2.186 1.00 77.16 229 GLU A C 1
ATOM 788 O O . GLU A 1 99 ? 17.502 2.994 3.024 1.00 78.73 229 GLU A O 1
ATOM 794 N N . GLN A 1 100 ? 17.641 5.149 2.380 1.00 71.14 230 GLN A N 1
ATOM 795 C CA . GLN A 1 100 ? 16.901 5.705 3.499 1.00 66.92 230 GLN A CA 1
ATOM 796 C C . GLN A 1 100 ? 15.609 6.318 2.975 1.00 61.08 230 GLN A C 1
ATOM 797 O O . GLN A 1 100 ? 15.374 6.392 1.764 1.00 60.98 230 GLN A O 1
ATOM 803 N N . LYS A 1 101 ? 14.765 6.767 3.896 1.00 55.17 231 LYS A N 1
ATOM 804 C CA . LYS A 1 101 ? 13.423 7.208 3.555 1.00 51.01 231 LYS A CA 1
ATOM 805 C C . LYS A 1 101 ? 13.247 8.692 3.848 1.00 43.29 231 LYS A C 1
ATOM 806 O O . LYS A 1 101 ? 13.776 9.212 4.838 1.00 40.77 231 LYS A O 1
ATOM 812 N N . ILE A 1 102 ? 12.504 9.361 2.970 1.00 37.60 232 ILE A N 1
ATOM 813 C CA . ILE A 1 102 ? 12.056 10.738 3.158 1.00 33.32 232 ILE A CA 1
ATOM 814 C C . ILE A 1 102 ? 10.577 10.672 3.505 1.00 28.22 232 ILE A C 1
ATOM 815 O O . ILE A 1 102 ? 9.765 10.213 2.695 1.00 29.52 232 ILE A O 1
ATOM 820 N N . GLU A 1 103 ? 10.227 11.097 4.716 1.00 24.32 233 GLU A N 1
ATOM 821 C CA . GLU A 1 103 ? 8.870 10.962 5.217 1.00 24.76 233 GLU A CA 1
ATOM 822 C C . GLU A 1 103 ? 8.521 12.202 6.020 1.00 23.79 233 GLU A C 1
ATOM 823 O O . GLU A 1 103 ? 9.394 12.822 6.632 1.00 22.69 233 GLU A O 1
ATOM 829 N N . PHE A 1 104 ? 7.240 12.557 6.027 1.00 21.77 234 PHE A N 1
ATOM 830 C CA . PHE A 1 104 ? 6.797 13.675 6.844 1.00 20.73 234 PHE A CA 1
ATOM 831 C C . PHE A 1 104 ? 5.433 13.399 7.459 1.00 20.04 234 PHE A C 1
ATOM 832 O O . PHE A 1 104 ? 4.690 12.509 7.035 1.00 21.67 234 PHE A O 1
ATOM 840 N N . CYS A 1 105 ? 5.126 14.171 8.495 1.00 19.86 235 CYS A N 1
ATOM 841 C CA . CYS A 1 105 ? 3.810 14.178 9.112 1.00 18.58 235 CYS A CA 1
ATOM 842 C C . CYS A 1 105 ? 3.532 15.609 9.540 1.00 17.92 235 CYS A C 1
ATOM 843 O O . CYS A 1 105 ? 4.387 16.488 9.395 1.00 19.72 235 CYS A O 1
ATOM 846 N N . ILE A 1 106 ? 2.33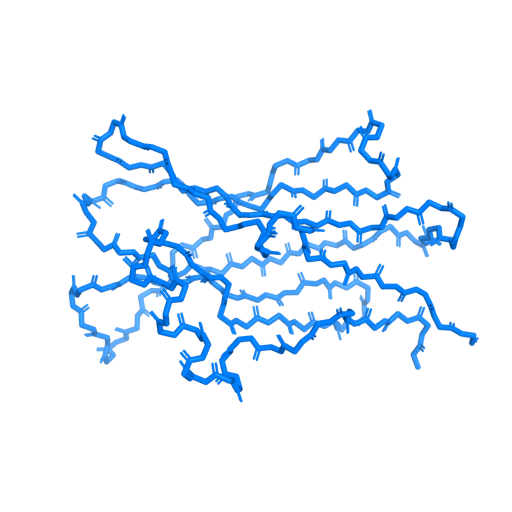0 15.846 10.064 1.00 19.03 236 ILE A N 1
ATOM 847 C CA . ILE A 1 106 ? 1.852 17.193 10.364 1.00 17.84 236 ILE A CA 1
ATOM 848 C C . ILE A 1 106 ? 1.376 17.244 11.809 1.00 18.94 236 ILE A C 1
ATOM 849 O O . ILE A 1 106 ? 0.576 16.403 12.236 1.00 19.90 236 ILE A O 1
ATOM 854 N N . SER A 1 107 ? 1.856 18.238 12.559 1.00 19.40 237 SER A N 1
ATOM 855 C CA . SER A 1 107 ? 1.388 18.491 13.914 1.00 19.54 237 SER A CA 1
ATOM 856 C C . SER A 1 107 ? 0.574 19.780 13.960 1.00 19.82 237 SER A C 1
ATOM 857 O O . SER A 1 107 ? 0.781 20.716 13.168 1.00 20.04 237 SER A O 1
ATOM 860 N N . TYR A 1 108 ? -0.353 19.822 14.906 1.00 20.71 238 TYR A N 1
ATOM 861 C CA . TYR A 1 108 ? -1.259 20.956 15.071 1.00 20.37 238 TYR A CA 1
ATOM 862 C C . TYR A 1 108 ? -1.461 21.171 16.566 1.00 20.47 238 TYR A C 1
ATOM 863 O O . TYR A 1 108 ? -2.046 20.322 17.246 1.00 21.74 238 TYR A O 1
ATOM 872 N N . HIS A 1 109 ? -0.980 22.299 17.079 1.00 22.06 23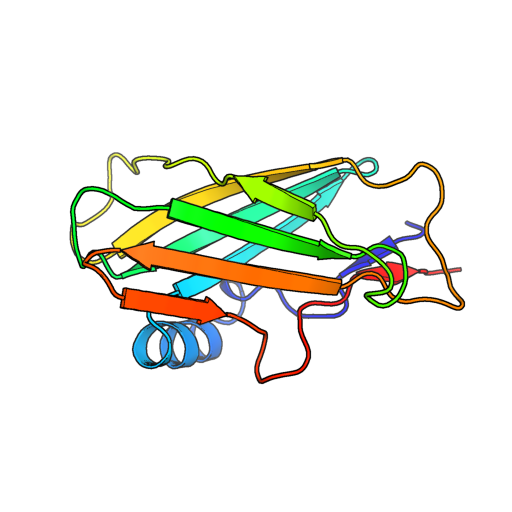9 HIS A N 1
ATOM 873 C CA . HIS A 1 109 ? -1.150 22.662 18.481 1.00 23.58 239 HIS A CA 1
ATOM 874 C C . HIS A 1 109 ? -2.181 23.780 18.583 1.00 24.73 239 HIS A C 1
ATOM 875 O O . HIS A 1 109 ? -2.028 24.831 17.948 1.00 25.76 239 HIS A O 1
ATOM 882 N N . ALA A 1 110 ? -3.215 23.564 19.395 1.00 24.98 240 ALA A N 1
ATOM 883 C CA . ALA A 1 110 ? -4.214 24.597 19.627 1.00 26.74 240 ALA A CA 1
ATOM 884 C C . ALA A 1 110 ? -5.017 24.256 20.870 1.00 30.51 240 ALA A C 1
ATOM 885 O O . ALA A 1 110 ? -5.284 23.085 21.140 1.00 29.82 240 ALA A O 1
ATOM 887 N N . ASN A 1 111 ? -5.399 25.288 21.622 1.00 34.57 241 ASN A N 1
ATOM 888 C CA . ASN A 1 111 ? -6.334 25.138 22.739 1.00 39.75 241 ASN A CA 1
ATOM 889 C C . ASN A 1 111 ? -5.812 24.168 23.799 1.00 40.64 241 ASN A C 1
ATOM 890 O O . ASN A 1 111 ? -6.590 23.509 24.488 1.00 43.48 241 ASN A O 1
ATOM 895 N N . GLY A 1 112 ? -4.492 24.075 23.948 1.00 38.79 242 GLY A N 1
ATOM 896 C CA . GLY A 1 112 ? -3.899 23.138 24.882 1.00 37.11 242 GLY A CA 1
ATOM 897 C C . GLY A 1 112 ? -3.888 21.703 24.411 1.00 36.51 242 GLY A C 1
ATOM 898 O O . GLY A 1 112 ? -3.478 20.814 25.171 1.00 38.81 242 GLY A O 1
ATOM 899 N N . GLN A 1 113 ? -4.317 21.446 23.186 1.00 33.12 243 GLN A N 1
ATOM 900 C CA . GLN A 1 113 ? -4.403 20.108 22.634 1.00 30.34 243 GLN A CA 1
ATOM 901 C C . GLN A 1 113 ? -3.386 19.960 21.513 1.00 27.87 243 GLN A C 1
ATOM 902 O O . GLN A 1 113 ? -2.884 20.945 20.965 1.00 28.22 243 GLN A O 1
ATOM 908 N N . VAL A 1 114 ? -3.079 18.710 21.174 1.00 28.18 244 VAL A N 1
ATOM 909 C CA . VAL A 1 114 ? -2.164 18.401 20.079 1.00 29.03 244 VAL A CA 1
ATOM 910 C C . VAL A 1 114 ? -2.827 17.380 19.168 1.00 27.56 244 VAL A C 1
ATOM 911 O O . VAL A 1 114 ? -3.314 16.345 19.637 1.00 29.18 244 VAL A O 1
ATOM 915 N N . PHE A 1 115 ? -2.850 17.679 17.872 1.00 23.90 245 PHE A N 1
ATOM 916 C CA . PHE A 1 115 ? -3.450 16.833 16.854 1.00 22.17 245 PHE A CA 1
ATOM 917 C C . PHE A 1 115 ? -2.398 16.529 15.796 1.00 21.12 245 PHE A C 1
ATOM 918 O O . PHE A 1 115 ? -1.542 17.372 15.496 1.00 23.20 245 PHE A O 1
ATOM 926 N N . TRP A 1 116 ? -2.480 15.338 15.194 1.00 21.33 246 TRP A N 1
ATOM 927 C CA . TRP A 1 116 ? -1.513 14.945 14.177 1.00 22.03 246 TRP A CA 1
ATOM 928 C C . TRP A 1 116 ? -2.194 14.291 12.979 1.00 21.99 246 TRP A C 1
ATOM 929 O O . TRP A 1 116 ? -3.205 13.592 13.116 1.00 22.99 246 TRP A O 1
ATOM 940 N N . ASP A 1 117 ? -1.605 14.517 11.798 1.00 20.74 247 ASP A N 1
ATOM 941 C CA . ASP A 1 117 ? -1.861 13.725 10.595 1.00 20.82 247 ASP A CA 1
ATOM 942 C C . ASP A 1 117 ? -0.582 12.963 10.288 1.00 21.03 247 ASP A C 1
ATOM 943 O O . ASP A 1 117 ? 0.416 13.555 9.869 1.00 21.59 247 ASP A O 1
ATOM 948 N N . ASN A 1 118 ? -0.603 11.649 10.505 1.00 20.83 248 ASN A N 1
ATOM 949 C CA . ASN A 1 118 ? 0.542 10.803 10.190 1.00 21.31 248 ASN A CA 1
ATOM 950 C C . ASN A 1 118 ? 0.223 9.783 9.107 1.00 22.36 248 ASN A C 1
ATOM 951 O O . ASN A 1 118 ? 0.890 8.746 9.023 1.00 23.84 248 ASN A O 1
ATOM 956 N N . ASN A 1 119 ? -0.789 10.049 8.280 1.00 22.70 249 ASN A N 1
ATOM 957 C CA . ASN A 1 119 ? -1.136 9.149 7.174 1.00 24.59 249 ASN A CA 1
ATOM 958 C C . ASN A 1 119 ? -1.347 7.707 7.661 1.00 26.07 249 ASN A C 1
ATOM 959 O O . ASN A 1 119 ? -0.720 6.753 7.184 1.00 26.18 249 ASN A O 1
ATOM 964 N N . ASP A 1 120 ? -2.236 7.556 8.644 1.00 28.88 250 ASP A N 1
ATOM 965 C CA . ASP A 1 120 ? -2.608 6.239 9.177 1.00 32.70 250 ASP A CA 1
ATOM 966 C C . ASP A 1 120 ? -1.407 5.469 9.726 1.00 31.84 250 ASP A C 1
ATOM 967 O O . ASP A 1 120 ? -1.322 4.239 9.605 1.00 32.73 250 ASP A O 1
ATOM 972 N N . GLY A 1 121 ? -0.482 6.190 10.357 1.00 32.57 251 GLY A N 1
ATOM 973 C CA . GLY A 1 121 ? 0.672 5.576 10.976 1.00 33.02 251 GLY A CA 1
ATOM 974 C C . GLY A 1 121 ? 1.836 5.302 10.053 1.00 33.49 251 GLY A C 1
ATOM 975 O O . GLY A 1 121 ? 2.847 4.749 10.503 1.00 35.41 251 GLY A O 1
ATOM 976 N N . GLN A 1 122 ? 1.739 5.671 8.780 1.00 31.90 252 GLN A N 1
ATOM 977 C CA . GLN A 1 122 ? 2.796 5.392 7.819 1.00 31.28 252 GLN A CA 1
ATOM 978 C C . GLN A 1 122 ? 3.630 6.616 7.465 1.00 27.50 252 GLN A C 1
ATOM 979 O O . GLN A 1 122 ? 4.680 6.462 6.829 1.00 28.65 252 GLN A O 1
ATOM 985 N N . ASN A 1 123 ? 3.204 7.811 7.884 1.00 23.57 253 ASN A N 1
ATOM 986 C CA . ASN A 1 123 ? 3.748 9.085 7.412 1.00 22.14 253 ASN A CA 1
ATOM 987 C C . ASN A 1 123 ? 3.561 9.220 5.905 1.00 23.71 253 ASN A C 1
ATOM 988 O O . ASN A 1 123 ? 3.138 8.271 5.232 1.00 26.14 253 ASN A O 1
ATOM 993 N N . TYR A 1 124 ? 3.856 10.395 5.372 1.00 22.80 254 TYR A N 1
ATOM 994 C CA . TYR A 1 124 ? 3.760 10.659 3.942 1.00 22.03 254 TYR A CA 1
ATOM 995 C C . TYR A 1 124 ? 5.156 10.528 3.345 1.00 24.73 254 TYR A C 1
ATOM 996 O O . TYR A 1 124 ? 6.070 11.251 3.748 1.00 26.17 254 TYR A O 1
ATOM 1005 N N . ARG A 1 125 ? 5.322 9.620 2.385 1.00 23.65 255 ARG A N 1
ATOM 1006 C CA A ARG A 1 125 ? 6.638 9.265 1.868 0.57 25.49 255 ARG A CA 1
ATOM 1007 C CA B ARG A 1 125 ? 6.643 9.281 1.876 0.43 25.93 255 ARG A CA 1
ATOM 1008 C C . ARG A 1 125 ? 6.898 9.923 0.518 1.00 26.18 255 ARG A C 1
ATOM 1009 O O . ARG A 1 125 ? 5.990 10.047 -0.312 1.00 26.90 255 ARG A O 1
ATOM 1024 N N . ILE A 1 126 ? 8.145 10.336 0.307 1.00 25.46 256 ILE A N 1
ATOM 1025 C CA . ILE A 1 126 ? 8.634 10.849 -0.970 1.00 27.60 256 ILE A CA 1
ATOM 1026 C C . ILE A 1 126 ? 9.717 9.879 -1.419 1.00 29.72 256 ILE A C 1
ATOM 1027 O O . ILE A 1 126 ? 10.682 9.644 -0.681 1.00 31.33 256 ILE A O 1
ATOM 1032 N N . VAL A 1 127 ? 9.548 9.291 -2.605 1.00 30.61 257 VAL A N 1
ATOM 1033 C CA . VAL A 1 127 ? 10.418 8.205 -3.042 1.00 32.31 257 VAL A CA 1
ATOM 1034 C C . VAL A 1 127 ? 11.191 8.608 -4.292 1.00 35.34 257 VAL A C 1
ATOM 1035 O O . VAL A 1 127 ? 10.786 9.486 -5.060 1.00 33.24 257 VAL A O 1
ATOM 1039 N N . HIS A 1 128 ? 12.322 7.941 -4.485 1.00 43.18 258 HIS A N 1
ATOM 1040 C CA . HIS A 1 128 ? 13.184 8.199 -5.622 1.00 52.81 258 HIS A CA 1
ATOM 1041 C C . HIS A 1 128 ? 12.727 7.368 -6.811 1.00 54.34 258 HIS A C 1
ATOM 1042 O O . HIS A 1 128 ? 12.216 6.255 -6.662 1.00 53.45 258 HIS A O 1
ATOM 1049 N N . VAL A 1 129 ? 12.904 7.933 -7.997 1.00 56.44 259 VAL A N 1
ATOM 1050 C CA . VAL A 1 129 ? 12.592 7.266 -9.252 1.00 60.08 259 VAL A CA 1
ATOM 1051 C C . VAL A 1 129 ? 13.852 7.253 -10.105 1.00 64.57 259 VAL A C 1
ATOM 1052 O O . VAL A 1 129 ? 14.656 8.190 -10.055 1.00 64.62 259 VAL A O 1
ATOM 1056 N N . GLN A 1 130 ? 14.034 6.172 -10.856 1.00 69.17 260 GLN A N 1
ATOM 1057 C CA . GLN A 1 130 ? 15.172 5.989 -11.747 1.00 72.52 260 GLN A CA 1
ATOM 1058 C C . GLN A 1 130 ? 15.237 7.102 -12.791 1.00 73.20 260 GLN A C 1
ATOM 1059 O O . GLN A 1 130 ? 16.302 7.668 -13.048 1.00 73.90 260 GLN A O 1
#

Sequence (129 aa):
KNLILDFPQPSTDYLSFRSHFQKNFVCLENCSLQERTVTGTVKVKNVSFEKKVQIRITFDSWKNYTDVDCVYMKNVYGGTDSDTFSFAIDLPPVIPTEQKIEFCISYHANGQVFWDNNDGQNYRRIVHVQ

Radius of gyration: 14.54 Å; Cα contacts (8 Å, |Δi|>4): 286; chains: 1; bounding box: 36×32×37 Å

GO terms:
  GO:0005515 protein binding (F, IPI)
  GO:0004722 protein serine/threonine phosphatase activity (F, TAS)
  GO:0030674 protein-macromolecule adaptor activity (F, EXP)
  GO:0005829 cytosol (C, TAS)
  GO:0005978 glycogen biosynthetic process (P, TAS)

B-factor: mean 33.91, std 14.07, range [17.14, 86.34]